Protein AF-A0A7J7U4J8-F1 (afdb_monomer_lite)

InterPro domains:
  IPR021718 Pre-mRNA 3'-end-processing endonuclease polyadenylation factor C-term [PF11718] (1-108)

Foldseek 3Di:
DDDPDDDDDDDDDDDDPDDDPPPVVVVVVVVLLVVLLVVLLVVLCVVQNNVQWDQDPVQWIWGADPNWIWIAGSPVLAIDTDPVNVVPVVVRVVSSVSSVVSSVVSDDDD

Sequence (110 aa):
MYADTVTTVVLEVQSNPKIRKGAVQKASQKLEMHVYSKRLEVMLQDIFGEDCVSVKDGSALSVTVDGKTANVNLETRTVECEEGSEDDESLREMVELAAQRLYEALTPVH

Organism: Myotis myotis (NCBI:txid51298)

Secondary structure (DSSP, 8-state):
----------------S-S-TTTHHHHHHHHHHHHHHHHHHHHHHHHH-GGGEEEETTTEEEEEETTEEEEEETTT--EEEPTT-TT-HHHHHHHHHHHHHHHHHHS---

pLDDT: mean 76.76, std 18.85, range [39.41, 95.38]

Structure (mmCIF, N/CA/C/O backbone):
data_AF-A0A7J7U4J8-F1
#
_entry.id   AF-A0A7J7U4J8-F1
#
loop_
_atom_site.group_PDB
_atom_site.id
_atom_site.type_symbol
_atom_site.label_atom_id
_atom_site.label_alt_id
_atom_site.label_comp_id
_atom_site.label_asym_id
_atom_site.label_entity_id
_atom_site.label_seq_id
_atom_site.pdbx_PDB_ins_code
_atom_site.Cartn_x
_atom_site.Cartn_y
_atom_site.Cartn_z
_atom_site.occupancy
_atom_site.B_iso_or_equiv
_atom_site.auth_seq_id
_atom_site.auth_comp_id
_atom_site.auth_asym_id
_atom_site.auth_atom_id
_atom_site.pdbx_PDB_model_num
ATOM 1 N N . MET A 1 1 ? 47.656 -16.913 -15.092 1.00 49.12 1 MET A N 1
ATOM 2 C CA . MET A 1 1 ? 46.675 -18.014 -15.057 1.00 49.12 1 MET A CA 1
ATOM 3 C C . MET A 1 1 ? 45.302 -17.357 -15.113 1.00 49.12 1 MET A C 1
ATOM 5 O O . MET A 1 1 ? 44.834 -16.892 -14.091 1.00 49.12 1 MET A O 1
ATOM 9 N N . TYR A 1 2 ? 44.747 -17.166 -16.313 1.00 47.03 2 TYR A N 1
ATOM 10 C CA . TYR A 1 2 ? 43.427 -16.553 -16.514 1.00 47.03 2 TYR A CA 1
ATOM 11 C C . TYR A 1 2 ? 42.567 -17.583 -17.228 1.00 47.03 2 TYR A C 1
ATOM 13 O O . TYR A 1 2 ? 42.609 -17.706 -18.448 1.00 47.03 2 TYR A O 1
ATOM 21 N N . ALA A 1 3 ? 41.891 -18.397 -16.436 1.00 54.88 3 ALA A N 1
ATOM 22 C CA . ALA A 1 3 ? 40.926 -19.368 -16.909 1.00 54.88 3 ALA A CA 1
ATOM 23 C C . ALA A 1 3 ? 39.888 -19.512 -15.803 1.00 54.88 3 ALA A C 1
ATOM 25 O O . ALA A 1 3 ? 39.902 -20.486 -15.062 1.00 54.88 3 ALA A O 1
ATOM 26 N N . ASP A 1 4 ? 39.046 -18.493 -15.659 1.00 52.97 4 ASP A N 1
ATOM 27 C CA . ASP A 1 4 ? 37.757 -18.697 -15.018 1.00 52.97 4 ASP A CA 1
ATOM 28 C C . ASP A 1 4 ? 36.708 -18.585 -16.123 1.00 52.97 4 ASP A C 1
ATOM 30 O O . ASP A 1 4 ? 36.479 -17.530 -16.721 1.00 52.97 4 ASP A O 1
ATOM 34 N N . THR A 1 5 ? 36.257 -19.761 -16.543 1.00 61.03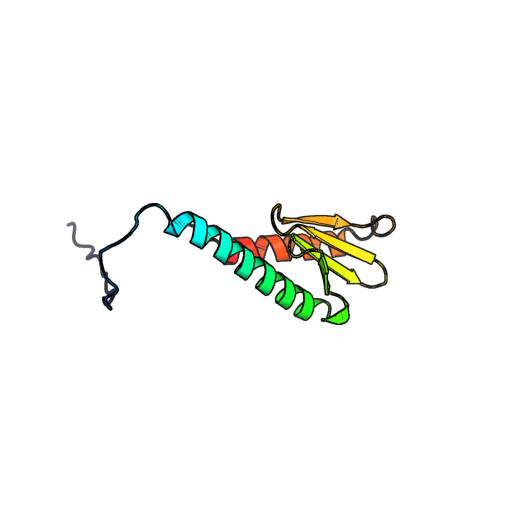 5 THR A N 1
ATOM 35 C CA . THR A 1 5 ? 35.488 -19.998 -17.756 1.00 61.03 5 THR A CA 1
ATOM 36 C C . THR A 1 5 ? 34.046 -19.576 -17.527 1.00 61.03 5 THR A C 1
ATOM 38 O O . THR A 1 5 ? 33.291 -20.208 -16.791 1.00 61.03 5 THR A O 1
ATOM 41 N N . VAL A 1 6 ? 33.669 -18.504 -18.215 1.00 53.25 6 VAL A N 1
ATOM 42 C CA . VAL A 1 6 ? 32.320 -17.948 -18.297 1.00 53.25 6 VAL A CA 1
ATOM 43 C C . VAL A 1 6 ? 31.339 -19.043 -18.735 1.00 53.25 6 VAL A C 1
ATOM 45 O O . VAL A 1 6 ? 31.331 -19.458 -19.893 1.00 53.25 6 VAL A O 1
ATOM 48 N N . THR A 1 7 ? 30.511 -19.536 -17.815 1.00 50.66 7 THR A N 1
ATOM 49 C CA . THR A 1 7 ? 29.452 -20.501 -18.141 1.00 50.66 7 THR A CA 1
ATOM 50 C C . THR A 1 7 ? 28.176 -19.727 -18.445 1.00 50.66 7 THR A C 1
ATOM 52 O O . THR A 1 7 ? 27.433 -19.357 -17.544 1.00 50.66 7 THR A O 1
ATOM 55 N N . THR A 1 8 ? 27.935 -19.444 -19.727 1.00 55.19 8 THR A N 1
ATOM 56 C CA . THR A 1 8 ? 26.650 -18.919 -20.210 1.00 55.19 8 THR A CA 1
ATOM 57 C C . THR A 1 8 ? 25.949 -20.017 -20.994 1.00 55.19 8 THR A C 1
ATOM 59 O O . THR A 1 8 ? 26.405 -20.398 -22.068 1.00 55.19 8 THR A O 1
ATOM 62 N N . VAL A 1 9 ? 24.834 -20.520 -20.466 1.00 54.53 9 VAL A N 1
ATOM 63 C CA . VAL A 1 9 ? 23.900 -21.360 -21.220 1.00 54.53 9 VAL A CA 1
ATOM 64 C C . VAL A 1 9 ? 22.548 -20.663 -21.175 1.00 54.53 9 VAL A C 1
ATOM 66 O O . VAL A 1 9 ? 21.793 -20.813 -20.222 1.00 54.53 9 VAL A O 1
ATOM 69 N N . VAL A 1 10 ? 22.258 -19.859 -22.195 1.00 60.09 10 VAL A N 1
ATOM 70 C CA . VAL A 1 10 ? 20.901 -19.371 -22.454 1.00 60.09 10 VAL A CA 1
ATOM 71 C C . VAL A 1 10 ? 20.512 -19.896 -23.824 1.00 60.09 10 VAL A C 1
ATOM 73 O O . VAL A 1 10 ? 21.065 -19.494 -24.843 1.00 60.09 10 VAL A O 1
ATOM 76 N N . LEU A 1 11 ? 19.602 -20.866 -23.811 1.00 47.59 11 LEU A N 1
ATOM 77 C CA . LEU A 1 11 ? 18.987 -21.443 -24.996 1.00 47.59 11 LEU A CA 1
ATOM 78 C C . LEU A 1 11 ? 18.179 -20.365 -25.725 1.00 47.59 11 LEU A C 1
ATOM 80 O O . LEU A 1 11 ? 17.249 -19.783 -25.167 1.00 47.59 11 LEU A O 1
ATOM 84 N N . GLU A 1 12 ? 18.533 -20.127 -26.985 1.00 54.88 12 GLU A N 1
ATOM 85 C CA . GLU A 1 12 ? 17.740 -19.346 -27.925 1.00 54.88 12 GLU A CA 1
ATOM 86 C C . GLU A 1 12 ? 16.443 -20.089 -28.270 1.00 54.88 12 GLU A C 1
ATOM 88 O O . GLU A 1 12 ? 16.475 -21.203 -28.792 1.00 54.88 12 GLU A O 1
ATOM 93 N N . VAL A 1 13 ? 15.295 -19.435 -28.093 1.00 48.34 13 VAL A N 1
ATOM 94 C CA . VAL A 1 13 ? 14.138 -19.681 -28.959 1.00 48.34 13 VAL A CA 1
ATOM 95 C C . VAL A 1 13 ? 13.726 -18.358 -29.588 1.00 48.34 13 VAL A C 1
ATOM 97 O O . VAL A 1 13 ? 13.263 -17.427 -28.936 1.00 48.34 13 VAL A O 1
A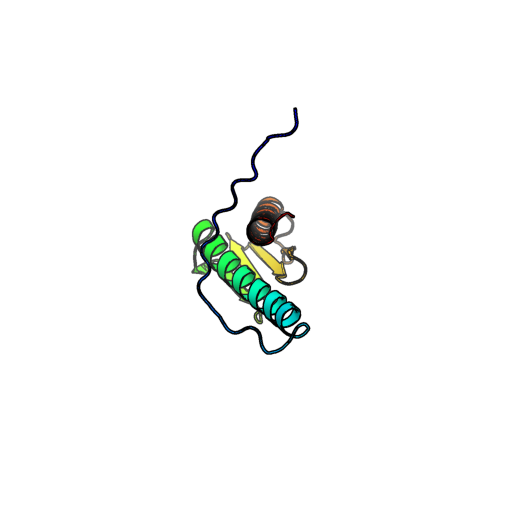TOM 100 N N . GLN A 1 14 ? 13.983 -18.322 -30.893 1.00 50.94 14 GLN A N 1
ATOM 101 C CA . GLN A 1 14 ? 13.604 -17.347 -31.904 1.00 50.94 14 GLN A CA 1
ATOM 102 C C . GLN A 1 14 ? 12.371 -16.499 -31.563 1.00 50.94 14 GLN A C 1
ATOM 104 O O . GLN A 1 14 ? 11.249 -16.998 -31.511 1.00 50.94 14 GLN A O 1
ATOM 109 N N . SER A 1 15 ? 12.557 -15.179 -31.541 1.00 39.41 15 SER A N 1
ATOM 110 C CA . SER A 1 15 ? 11.527 -14.278 -32.052 1.00 39.41 15 SER A CA 1
ATOM 111 C C . SER A 1 15 ? 12.170 -13.113 -32.805 1.00 39.41 15 SER A C 1
ATOM 113 O O . SER A 1 15 ? 12.685 -12.167 -32.224 1.00 39.41 15 SER A O 1
ATOM 115 N N . ASN A 1 16 ? 12.191 -13.265 -34.131 1.00 46.75 16 ASN A N 1
ATOM 116 C CA . ASN A 1 16 ? 12.213 -12.235 -35.177 1.00 46.75 16 ASN A CA 1
ATOM 117 C C . ASN A 1 16 ? 13.039 -10.937 -34.940 1.00 46.75 16 ASN A C 1
ATOM 119 O O . ASN A 1 16 ? 12.587 -10.021 -34.257 1.00 46.75 16 ASN A O 1
ATOM 123 N N . PRO A 1 17 ? 14.177 -10.747 -35.644 1.00 48.16 17 PRO A N 1
ATOM 124 C CA . PRO A 1 17 ? 15.080 -9.601 -35.475 1.00 48.16 17 PRO A CA 1
ATOM 125 C C . PRO A 1 17 ? 14.721 -8.383 -36.349 1.00 48.16 17 PRO A C 1
ATOM 127 O O . PRO A 1 17 ? 15.602 -7.720 -36.901 1.00 48.16 17 PRO A O 1
ATOM 130 N N . LYS A 1 18 ? 13.436 -8.069 -36.535 1.00 52.38 18 LYS A N 1
ATOM 131 C CA . LYS A 1 18 ? 13.026 -6.903 -37.333 1.00 52.38 18 LYS A CA 1
ATOM 132 C C . LYS A 1 18 ? 11.862 -6.201 -36.653 1.00 52.38 18 LYS A C 1
ATOM 134 O O . LYS A 1 18 ? 10.806 -6.794 -36.507 1.00 52.38 18 LYS A O 1
ATOM 139 N N . ILE A 1 19 ? 12.069 -4.913 -36.361 1.00 46.34 19 ILE A N 1
ATOM 140 C CA . ILE A 1 19 ? 11.102 -3.886 -35.929 1.00 46.34 19 ILE A CA 1
ATOM 141 C C . ILE A 1 19 ? 11.292 -3.417 -34.467 1.00 46.34 19 ILE A C 1
ATOM 143 O O . ILE A 1 19 ? 10.759 -3.962 -33.510 1.00 46.34 19 ILE A O 1
ATOM 147 N N . ARG A 1 20 ? 11.967 -2.255 -34.377 1.00 43.03 20 ARG A N 1
ATOM 148 C CA . ARG A 1 20 ? 11.681 -1.133 -33.455 1.00 43.03 20 ARG A CA 1
ATOM 149 C C . ARG A 1 20 ? 12.386 -1.096 -32.095 1.00 43.03 20 ARG A C 1
ATOM 151 O O . ARG A 1 20 ? 11.764 -1.016 -31.037 1.00 43.03 20 ARG A O 1
ATOM 158 N N . LYS A 1 21 ? 13.708 -0.916 -32.159 1.00 47.28 21 LYS A N 1
ATO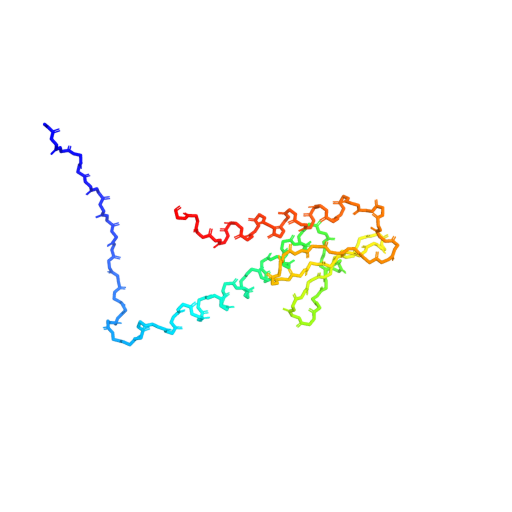M 159 C CA . LYS A 1 21 ? 14.459 -0.131 -31.163 1.00 47.28 21 LYS A CA 1
ATOM 160 C C . LYS A 1 21 ? 13.812 1.261 -31.043 1.00 47.28 21 LYS A C 1
ATOM 162 O O . LYS A 1 21 ? 13.936 2.067 -31.958 1.00 47.28 21 LYS A O 1
ATOM 167 N N . GLY A 1 22 ? 13.051 1.503 -29.975 1.00 43.72 22 GLY A N 1
ATOM 168 C CA . GLY A 1 22 ? 12.499 2.827 -29.642 1.00 43.72 22 GLY A CA 1
ATOM 169 C C . GLY A 1 22 ? 11.044 2.859 -29.156 1.00 43.72 22 GLY A C 1
ATOM 170 O O . GLY A 1 22 ? 10.662 3.823 -28.506 1.00 43.72 22 GLY A O 1
ATOM 171 N N . ALA A 1 23 ? 10.232 1.825 -29.414 1.00 40.97 23 ALA A N 1
ATOM 172 C CA . ALA A 1 23 ? 8.832 1.782 -28.947 1.00 40.97 23 ALA A CA 1
ATOM 173 C C . ALA A 1 23 ? 8.587 0.785 -27.803 1.00 40.97 23 ALA A C 1
ATOM 175 O O . ALA A 1 23 ? 7.609 0.926 -27.073 1.00 40.97 23 ALA A O 1
ATOM 176 N N . VAL A 1 24 ? 9.479 -0.195 -27.629 1.00 44.16 24 VAL A N 1
ATOM 177 C CA . VAL A 1 24 ? 9.330 -1.238 -26.605 1.00 44.16 24 VAL A CA 1
ATOM 178 C C . VAL A 1 24 ? 9.467 -0.651 -25.201 1.00 44.16 24 VAL A C 1
ATOM 180 O O . VAL A 1 24 ? 8.639 -0.956 -24.363 1.00 44.16 24 VAL A O 1
ATOM 183 N N . GLN A 1 25 ? 10.386 0.289 -24.957 1.00 42.91 25 GLN A N 1
ATOM 184 C CA . GLN A 1 25 ? 10.610 0.808 -23.597 1.00 42.91 25 GLN A CA 1
ATOM 185 C C . GLN A 1 25 ? 9.414 1.583 -23.012 1.00 42.91 25 GLN A C 1
ATOM 187 O O . GLN A 1 25 ? 9.132 1.458 -21.825 1.00 42.91 25 GLN A O 1
ATOM 192 N N . LYS A 1 26 ? 8.653 2.323 -23.834 1.00 40.62 26 LYS A N 1
ATOM 193 C CA . LYS A 1 26 ? 7.439 3.027 -23.369 1.00 40.62 26 LYS A CA 1
ATOM 194 C C . LYS A 1 26 ? 6.247 2.091 -23.151 1.00 40.62 26 LYS A C 1
ATOM 196 O O . LYS A 1 26 ? 5.424 2.350 -22.279 1.00 40.62 26 LYS A O 1
ATOM 201 N N . ALA A 1 27 ? 6.148 1.012 -23.930 1.00 42.06 27 ALA A N 1
ATOM 202 C CA . ALA A 1 27 ? 5.140 -0.024 -23.710 1.00 42.06 27 ALA A CA 1
ATOM 203 C C . ALA A 1 27 ? 5.481 -0.880 -22.480 1.00 42.06 27 ALA A C 1
ATOM 205 O O . ALA A 1 27 ? 4.580 -1.211 -21.716 1.00 42.06 27 ALA A O 1
ATOM 206 N N . SER A 1 28 ? 6.770 -1.161 -22.256 1.00 51.97 28 SER A N 1
ATOM 207 C CA . SER A 1 28 ? 7.278 -1.834 -21.061 1.00 51.97 28 SER A CA 1
ATOM 208 C C . SER A 1 28 ? 6.908 -1.054 -19.806 1.00 51.97 28 SER A C 1
ATOM 210 O O . SER A 1 28 ? 6.216 -1.604 -18.967 1.00 51.97 28 SER A O 1
ATOM 212 N N . GLN A 1 29 ? 7.225 0.244 -19.721 1.00 54.56 29 GLN A N 1
ATOM 213 C CA . GLN A 1 29 ? 6.928 1.048 -18.526 1.00 54.56 29 GLN A CA 1
ATOM 214 C C . GLN A 1 29 ? 5.423 1.121 -18.199 1.00 54.56 29 GLN A C 1
ATOM 216 O O . GLN A 1 29 ? 5.032 1.058 -17.036 1.00 54.56 29 GLN A O 1
ATOM 221 N N . LYS A 1 30 ? 4.555 1.210 -19.219 1.00 56.47 30 LYS A N 1
ATOM 222 C CA . LYS A 1 30 ? 3.097 1.228 -19.015 1.00 56.47 30 LYS A CA 1
ATOM 223 C C . LYS A 1 30 ? 2.547 -0.144 -18.597 1.00 56.47 30 LYS A C 1
ATOM 225 O O . LYS A 1 30 ? 1.608 -0.211 -17.809 1.00 56.47 30 LYS A O 1
ATOM 230 N N . LEU A 1 31 ? 3.124 -1.229 -19.120 1.00 58.31 31 LEU A N 1
ATOM 231 C CA . LEU A 1 31 ? 2.789 -2.595 -18.713 1.00 58.31 31 LEU A CA 1
ATOM 232 C C . LEU A 1 31 ? 3.232 -2.859 -17.265 1.00 58.31 31 LEU A C 1
ATOM 234 O O . LEU A 1 31 ? 2.465 -3.433 -16.498 1.00 58.31 31 LEU A O 1
ATOM 238 N N . GLU A 1 32 ? 4.415 -2.377 -16.881 1.00 71.81 32 GLU A N 1
ATOM 239 C CA . GLU A 1 32 ? 4.977 -2.514 -15.529 1.00 71.81 32 GLU A CA 1
ATOM 240 C C . GLU A 1 32 ? 4.063 -1.878 -14.477 1.00 71.81 32 GLU A C 1
ATOM 242 O O . GLU A 1 32 ? 3.777 -2.489 -13.451 1.00 71.81 32 GLU A O 1
ATOM 247 N N . MET A 1 33 ? 3.515 -0.695 -14.764 1.00 78.88 33 MET A N 1
ATOM 248 C CA . MET A 1 33 ? 2.611 -0.002 -13.844 1.00 78.88 33 MET A CA 1
ATOM 249 C C . MET A 1 33 ? 1.263 -0.721 -13.680 1.00 78.88 33 MET A C 1
ATOM 251 O O . MET A 1 33 ? 0.715 -0.772 -12.581 1.00 78.88 33 MET A O 1
ATOM 255 N N . HIS A 1 34 ? 0.747 -1.340 -14.746 1.00 84.44 34 HIS A N 1
ATOM 256 C CA . HIS A 1 34 ? -0.480 -2.139 -14.679 1.00 84.44 34 HIS A CA 1
ATOM 257 C C . HIS A 1 34 ? -0.271 -3.436 -13.875 1.00 84.44 34 HIS A C 1
ATOM 259 O O . HIS A 1 34 ? -1.150 -3.853 -13.121 1.00 84.44 34 HIS A O 1
ATOM 265 N N . VAL A 1 35 ? 0.909 -4.059 -14.004 1.00 87.75 35 VAL A N 1
ATOM 266 C CA . VAL A 1 35 ? 1.308 -5.224 -13.196 1.00 87.75 35 VAL A CA 1
ATOM 267 C C . VAL A 1 35 ? 1.485 -4.832 -11.732 1.00 87.75 35 VAL A C 1
ATOM 269 O O . VAL A 1 35 ? 0.978 -5.535 -10.860 1.00 87.75 35 VAL A O 1
ATOM 272 N N . TYR A 1 36 ? 2.157 -3.712 -11.461 1.00 89.12 36 TYR A N 1
ATOM 273 C CA . TYR A 1 36 ? 2.333 -3.175 -10.115 1.00 89.12 36 TYR A CA 1
ATOM 274 C C . TYR A 1 36 ? 0.990 -2.898 -9.443 1.00 89.12 36 TYR A C 1
ATOM 276 O O . TYR A 1 36 ? 0.730 -3.443 -8.376 1.00 89.12 36 TYR A O 1
ATOM 284 N N . SER A 1 37 ? 0.112 -2.140 -10.106 1.00 90.69 37 SER A N 1
ATOM 285 C CA . SER A 1 37 ? -1.229 -1.819 -9.611 1.00 90.69 37 SER A CA 1
ATOM 286 C C . SER A 1 37 ? -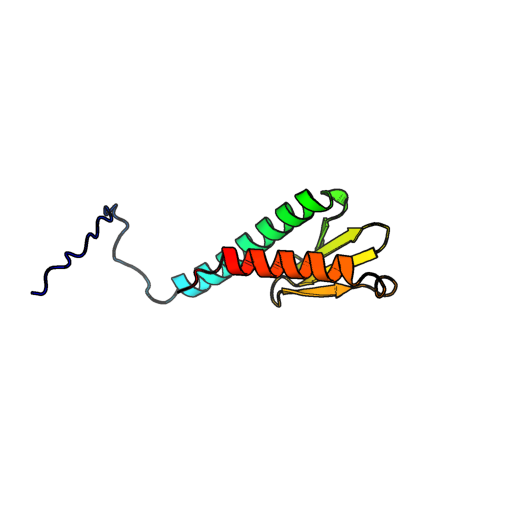2.014 -3.077 -9.250 1.00 90.69 37 SER A C 1
ATOM 288 O O . SER A 1 37 ? -2.475 -3.211 -8.117 1.00 90.69 37 SER A O 1
ATOM 290 N N . LYS A 1 38 ? -2.091 -4.048 -10.171 1.00 92.00 38 LYS A N 1
ATOM 291 C CA . LYS A 1 38 ? -2.863 -5.269 -9.932 1.00 92.00 38 LYS A CA 1
ATOM 292 C C . LYS A 1 38 ? -2.264 -6.139 -8.829 1.00 92.00 38 LYS A C 1
ATOM 294 O O . LYS A 1 38 ? -3.004 -6.752 -8.068 1.00 92.00 38 LYS A O 1
ATOM 299 N N . ARG A 1 39 ? -0.933 -6.212 -8.730 1.00 92.75 39 ARG A N 1
ATOM 300 C CA . ARG A 1 39 ? -0.273 -6.960 -7.651 1.00 92.75 39 ARG A CA 1
ATOM 301 C C . ARG A 1 39 ? -0.409 -6.271 -6.300 1.00 92.75 39 ARG A C 1
ATOM 303 O O . ARG A 1 39 ? -0.542 -6.975 -5.306 1.00 92.75 39 ARG A O 1
ATOM 310 N N . LEU A 1 40 ? -0.380 -4.939 -6.266 1.00 92.88 40 LEU A N 1
ATOM 311 C CA . LEU A 1 40 ? -0.555 -4.175 -5.036 1.00 92.88 40 LEU A CA 1
ATOM 312 C C . LEU A 1 40 ? -1.978 -4.333 -4.514 1.00 92.88 40 LEU A C 1
ATOM 314 O O . LEU A 1 40 ? -2.152 -4.611 -3.337 1.00 92.88 40 LEU A O 1
ATOM 318 N N . GLU A 1 41 ? -2.972 -4.243 -5.400 1.00 94.56 41 GLU A N 1
ATOM 319 C CA . GLU A 1 41 ? -4.376 -4.515 -5.080 1.00 94.56 41 GLU A CA 1
ATOM 320 C C . GLU A 1 41 ? -4.529 -5.896 -4.430 1.00 94.56 41 GLU A C 1
ATOM 322 O O . GLU A 1 41 ? -4.950 -5.975 -3.283 1.00 94.56 41 GLU A O 1
ATOM 327 N N . VAL A 1 42 ? -4.089 -6.966 -5.103 1.00 94.56 42 VAL A N 1
ATOM 328 C CA . VAL A 1 42 ? -4.208 -8.340 -4.580 1.00 94.56 42 VAL A CA 1
ATOM 329 C C . VAL A 1 42 ? -3.459 -8.518 -3.256 1.00 94.56 42 VAL A C 1
ATOM 331 O O . VAL A 1 42 ? -3.959 -9.178 -2.354 1.00 94.56 42 VAL A O 1
ATOM 334 N N . MET A 1 43 ? -2.270 -7.926 -3.117 1.00 93.94 43 MET A N 1
ATOM 335 C CA . MET A 1 43 ? -1.493 -8.002 -1.877 1.00 93.94 43 MET A CA 1
ATOM 336 C C . MET A 1 43 ? -2.216 -7.321 -0.712 1.00 93.94 43 MET A C 1
ATOM 338 O O . MET A 1 43 ? -2.288 -7.884 0.375 1.00 93.94 43 MET A O 1
ATOM 342 N N . LEU A 1 44 ? -2.755 -6.120 -0.926 1.00 94.31 44 LEU A N 1
ATOM 343 C CA . LEU A 1 44 ? -3.498 -5.400 0.105 1.00 94.31 44 LEU A CA 1
ATOM 344 C C . LEU A 1 44 ? -4.815 -6.117 0.434 1.00 94.31 44 LEU A C 1
ATOM 346 O O . LEU A 1 44 ? -5.191 -6.170 1.599 1.00 94.31 44 LEU A O 1
ATOM 350 N N . GLN A 1 45 ? -5.478 -6.720 -0.555 1.00 95.38 45 GLN A N 1
ATOM 351 C CA . GLN A 1 45 ? -6.679 -7.532 -0.341 1.00 95.38 45 GLN A CA 1
ATOM 352 C C . GLN A 1 45 ? -6.392 -8.799 0.476 1.00 95.38 45 GLN A C 1
ATOM 354 O O . GLN A 1 45 ? -7.215 -9.178 1.300 1.00 95.38 45 GLN A O 1
ATOM 359 N N . ASP A 1 46 ? -5.231 -9.433 0.300 1.00 94.31 46 ASP A N 1
ATOM 360 C CA . ASP A 1 46 ? -4.821 -10.598 1.101 1.00 94.31 46 ASP A CA 1
ATOM 361 C C . ASP A 1 46 ? -4.546 -10.220 2.570 1.00 94.31 46 ASP A C 1
ATOM 363 O O . ASP A 1 46 ? -4.887 -10.966 3.485 1.00 94.31 46 ASP A O 1
ATOM 367 N N . ILE A 1 47 ? -3.982 -9.028 2.803 1.00 91.81 47 ILE A N 1
ATOM 368 C CA . ILE A 1 47 ? -3.638 -8.533 4.147 1.00 91.81 47 ILE A CA 1
ATOM 369 C C . ILE A 1 47 ? -4.866 -7.990 4.890 1.00 91.81 47 ILE A C 1
ATOM 371 O O . ILE A 1 47 ? -5.044 -8.275 6.075 1.00 91.81 47 ILE A O 1
ATOM 375 N N . PHE A 1 48 ? -5.688 -7.179 4.218 1.00 93.25 48 PHE A N 1
ATOM 376 C CA . PHE A 1 48 ? -6.773 -6.409 4.839 1.00 93.25 48 PHE A CA 1
ATOM 377 C C . PHE A 1 48 ? -8.174 -6.943 4.518 1.00 93.25 48 PHE A C 1
ATOM 379 O O . PHE A 1 48 ? -9.115 -6.649 5.250 1.00 93.25 48 PHE A O 1
ATOM 386 N N . GLY A 1 49 ? -8.320 -7.736 3.458 1.00 94.69 49 GLY A N 1
ATOM 387 C CA . GLY A 1 49 ? -9.600 -8.205 2.930 1.00 94.69 49 GLY A CA 1
ATOM 388 C C . GLY A 1 49 ? -10.027 -7.464 1.660 1.00 94.69 49 GLY A C 1
ATOM 389 O O . GLY A 1 49 ? -9.715 -6.288 1.463 1.00 94.69 49 GLY A O 1
ATOM 390 N N . GLU A 1 50 ? -10.771 -8.154 0.791 1.00 93.94 50 GLU A N 1
ATOM 391 C CA . GLU A 1 50 ? -11.264 -7.597 -0.477 1.00 93.94 50 GLU A CA 1
ATOM 392 C C . GLU A 1 50 ? -12.181 -6.383 -0.274 1.00 93.94 50 GLU A C 1
ATOM 394 O O . GLU A 1 50 ? -12.041 -5.396 -0.992 1.00 93.94 50 GLU A O 1
ATOM 399 N N . ASP A 1 51 ? -13.053 -6.415 0.738 1.00 94.56 51 ASP A N 1
ATOM 400 C CA . ASP A 1 51 ? -13.973 -5.317 1.071 1.00 94.56 51 ASP A CA 1
ATOM 401 C C . ASP A 1 51 ? -13.266 -4.062 1.613 1.00 94.56 51 ASP A C 1
ATOM 403 O O . ASP A 1 51 ? -13.835 -2.969 1.599 1.00 94.56 51 ASP A O 1
ATOM 407 N N . CYS A 1 52 ? -12.025 -4.200 2.084 1.00 93.94 52 CYS A N 1
ATOM 408 C CA . CYS A 1 52 ? -11.239 -3.095 2.625 1.00 93.94 52 CYS A CA 1
ATOM 409 C C . CYS A 1 52 ? -10.468 -2.327 1.547 1.00 93.94 52 CYS A C 1
ATOM 411 O O . CYS A 1 52 ? -9.975 -1.242 1.839 1.00 93.94 52 CYS A O 1
ATOM 413 N N . VAL A 1 53 ? -10.342 -2.853 0.323 1.00 95.12 53 VAL A N 1
ATOM 414 C CA . VAL A 1 53 ? -9.520 -2.252 -0.738 1.00 95.12 53 VAL A CA 1
ATOM 415 C C . VAL A 1 53 ? -10.389 -1.810 -1.911 1.00 95.12 53 VAL A C 1
ATOM 417 O O . VAL A 1 53 ? -11.127 -2.600 -2.492 1.00 95.12 53 VAL A O 1
ATOM 420 N N . SER A 1 54 ? -10.258 -0.546 -2.310 1.00 93.06 54 SER A N 1
ATOM 421 C CA . SER A 1 54 ? -11.012 0.044 -3.417 1.00 93.06 54 SER A CA 1
ATOM 422 C C . SER A 1 54 ? -10.101 0.766 -4.404 1.00 93.06 54 SER A C 1
ATOM 424 O O . SER A 1 54 ? -9.215 1.525 -4.017 1.00 93.06 54 SER A O 1
ATOM 426 N N . VAL A 1 55 ? -10.320 0.555 -5.701 1.00 91.31 55 VAL A N 1
ATOM 427 C CA . VAL A 1 55 ? -9.566 1.225 -6.768 1.00 91.31 55 VAL A CA 1
ATOM 428 C C . VAL A 1 55 ? -10.187 2.590 -7.058 1.00 91.31 55 VAL A C 1
ATOM 430 O O . VAL A 1 55 ? -11.339 2.670 -7.486 1.00 91.31 55 VAL A O 1
ATOM 433 N N . LYS A 1 56 ? -9.412 3.667 -6.896 1.00 86.75 56 LYS A N 1
ATOM 434 C CA . LYS A 1 56 ? -9.801 5.036 -7.264 1.00 86.75 56 LYS A CA 1
ATOM 435 C C . LYS A 1 56 ? -9.237 5.400 -8.635 1.00 86.75 56 LYS A C 1
ATOM 437 O O . LYS A 1 56 ? -8.022 5.490 -8.820 1.00 86.75 56 LYS A O 1
ATOM 442 N N . ASP A 1 57 ? -10.133 5.569 -9.607 1.00 82.94 57 ASP A N 1
ATOM 443 C CA . ASP A 1 57 ? -9.855 6.085 -10.960 1.00 82.94 57 ASP A CA 1
ATOM 444 C C . ASP A 1 57 ? -8.749 5.339 -11.744 1.00 82.94 57 ASP A C 1
ATOM 446 O O . ASP A 1 57 ? -8.252 5.821 -12.760 1.00 82.94 57 ASP A O 1
ATOM 450 N N . GLY A 1 58 ? -8.334 4.156 -11.275 1.00 76.38 58 GLY A N 1
ATOM 451 C CA . GLY A 1 58 ? -7.191 3.401 -11.801 1.00 76.38 58 GLY A CA 1
ATOM 452 C C . GLY A 1 58 ? -5.818 4.028 -11.520 1.00 76.38 58 GLY A C 1
ATOM 453 O O . GLY A 1 58 ? -4.806 3.469 -11.938 1.00 76.38 58 GLY A O 1
ATOM 454 N N . SER A 1 59 ? -5.769 5.164 -10.818 1.00 85.88 59 SER A N 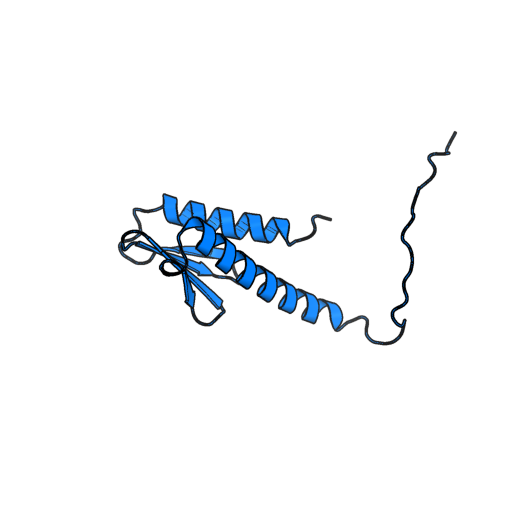1
ATOM 455 C CA . SER A 1 59 ? -4.536 5.895 -10.494 1.00 85.88 59 SER A CA 1
ATOM 456 C C . SER A 1 59 ? -4.144 5.775 -9.021 1.00 85.88 59 SER A C 1
ATOM 458 O O . SER A 1 59 ? -2.991 6.034 -8.671 1.00 85.88 59 SER A O 1
ATOM 460 N N . ALA A 1 60 ? -5.078 5.383 -8.157 1.00 90.88 60 ALA A N 1
ATOM 461 C CA . ALA A 1 60 ? -4.850 5.192 -6.735 1.00 90.88 60 ALA A CA 1
ATOM 462 C C . ALA A 1 60 ? -5.626 3.977 -6.208 1.00 90.88 60 ALA A C 1
ATOM 464 O O . ALA A 1 60 ? -6.613 3.545 -6.807 1.00 90.88 60 ALA A O 1
ATOM 465 N N . LEU A 1 61 ? -5.190 3.432 -5.076 1.00 93.62 61 LEU A N 1
ATOM 466 C CA . LEU A 1 61 ? -5.959 2.473 -4.282 1.00 93.62 61 LEU A CA 1
ATOM 467 C C . LEU A 1 61 ? -6.259 3.104 -2.923 1.00 93.62 61 LEU A C 1
ATOM 469 O O . LEU A 1 61 ? -5.440 3.844 -2.391 1.00 93.62 61 LEU A O 1
ATOM 473 N N . SER A 1 62 ? -7.414 2.799 -2.356 1.00 93.69 62 SER A N 1
ATOM 474 C CA . SER A 1 62 ? -7.801 3.177 -1.002 1.00 93.69 62 SER A CA 1
ATOM 475 C C . SER A 1 62 ? -7.954 1.926 -0.161 1.00 93.69 62 SER A C 1
ATOM 477 O O . SER A 1 62 ? -8.599 0.976 -0.596 1.00 93.69 62 SER A O 1
ATOM 479 N N . VAL A 1 63 ? -7.376 1.942 1.031 1.00 94.62 63 VAL A N 1
ATOM 480 C CA . VAL A 1 63 ? -7.501 0.887 2.031 1.00 94.62 63 VAL A CA 1
ATOM 481 C C . VAL A 1 63 ? -8.238 1.465 3.228 1.00 94.62 63 VAL A C 1
ATOM 483 O O . VAL A 1 63 ? -7.744 2.412 3.837 1.00 94.62 63 VAL A O 1
ATOM 486 N N . THR A 1 64 ? -9.402 0.912 3.559 1.00 93.31 64 THR A N 1
ATOM 487 C CA . THR A 1 64 ? -10.214 1.338 4.701 1.00 93.31 64 THR A CA 1
ATOM 488 C C . THR A 1 64 ? -10.275 0.236 5.754 1.00 93.31 64 THR A C 1
ATOM 490 O O . THR A 1 64 ? -10.806 -0.845 5.501 1.00 93.31 64 THR A O 1
ATOM 493 N N . VAL A 1 65 ? -9.765 0.517 6.953 1.00 91.44 65 VAL A N 1
ATOM 494 C CA . VAL A 1 65 ? -9.739 -0.408 8.097 1.00 91.44 65 VAL A CA 1
ATOM 495 C C . VAL A 1 65 ? -10.256 0.329 9.325 1.00 91.44 65 VAL A C 1
ATOM 497 O O . VAL A 1 65 ? -9.786 1.418 9.628 1.00 91.44 65 VAL A O 1
ATOM 500 N N . ASP A 1 66 ? -11.241 -0.238 10.023 1.00 88.25 66 ASP A N 1
ATOM 501 C CA . ASP A 1 66 ? -11.816 0.349 11.250 1.00 88.25 66 ASP A CA 1
ATOM 502 C C . ASP A 1 66 ? -12.319 1.804 11.078 1.00 88.25 66 ASP A C 1
ATOM 504 O O . ASP A 1 66 ? -12.241 2.636 11.976 1.00 88.25 66 ASP A O 1
ATOM 508 N N . GLY A 1 67 ? -12.812 2.140 9.879 1.00 86.75 67 GLY A N 1
ATOM 509 C CA . GLY A 1 67 ? -13.263 3.495 9.531 1.00 86.75 67 GLY A CA 1
ATOM 510 C C . GLY A 1 67 ? -12.146 4.469 9.142 1.00 86.75 67 GLY A C 1
ATOM 511 O O . GLY A 1 67 ? -12.438 5.620 8.827 1.00 86.75 67 GLY A O 1
ATOM 512 N N . LYS A 1 68 ? -10.890 4.016 9.113 1.00 90.00 68 LYS A N 1
ATOM 513 C CA . LYS A 1 68 ? -9.716 4.815 8.758 1.00 90.00 68 LYS A CA 1
ATOM 514 C C . LYS A 1 68 ? -9.271 4.490 7.350 1.00 90.00 68 LYS A C 1
ATOM 516 O O . LYS A 1 68 ? -9.173 3.315 7.006 1.00 90.00 68 LYS A O 1
ATOM 521 N N . THR A 1 69 ? -9.004 5.508 6.543 1.00 91.44 69 THR A N 1
ATOM 522 C CA . THR A 1 69 ? -8.750 5.331 5.109 1.00 91.44 69 THR A CA 1
ATOM 523 C C . THR A 1 69 ? -7.378 5.863 4.714 1.00 91.44 69 THR A C 1
ATOM 525 O O . THR A 1 69 ? -7.070 7.035 4.937 1.00 91.44 69 THR A O 1
ATOM 528 N N . ALA A 1 70 ? -6.579 5.000 4.086 1.00 92.75 70 ALA A N 1
ATOM 529 C CA . ALA A 1 70 ? -5.278 5.313 3.509 1.00 92.75 70 ALA A CA 1
ATOM 530 C C . ALA A 1 70 ? -5.331 5.182 1.982 1.00 92.75 70 ALA A C 1
ATOM 532 O O . ALA A 1 70 ? -5.697 4.136 1.447 1.00 92.75 70 ALA A O 1
ATOM 533 N N . ASN A 1 71 ? -4.941 6.232 1.268 1.00 92.69 71 ASN A N 1
ATOM 534 C CA . ASN A 1 71 ? -4.927 6.278 -0.188 1.00 92.69 71 ASN A CA 1
ATOM 535 C C . ASN A 1 71 ? -3.490 6.170 -0.692 1.00 92.69 71 ASN A C 1
ATOM 537 O O . ASN A 1 71 ? -2.676 7.046 -0.422 1.00 92.69 71 ASN A O 1
ATOM 541 N N . VAL A 1 72 ? -3.186 5.130 -1.463 1.00 92.69 72 VAL A N 1
ATOM 542 C CA . VAL A 1 72 ? -1.903 4.968 -2.149 1.00 92.69 72 VAL A CA 1
ATOM 543 C C . VAL A 1 72 ? -2.009 5.439 -3.593 1.00 92.69 72 VAL A C 1
ATOM 545 O O . VAL A 1 72 ? -2.845 4.966 -4.364 1.00 92.69 72 VAL A O 1
ATOM 548 N N . ASN A 1 73 ? -1.135 6.360 -3.982 1.00 92.12 73 ASN A N 1
ATOM 549 C CA . ASN A 1 73 ? -1.005 6.803 -5.362 1.00 92.12 73 ASN A CA 1
ATOM 550 C C . ASN A 1 73 ? -0.093 5.835 -6.131 1.00 92.12 73 ASN A C 1
ATOM 552 O O . ASN A 1 73 ? 1.049 5.607 -5.743 1.00 92.12 73 ASN A O 1
ATOM 556 N N . LEU A 1 74 ? -0.576 5.259 -7.231 1.00 88.31 74 LEU A N 1
ATOM 557 C CA . LEU A 1 74 ? 0.148 4.224 -7.977 1.00 88.31 74 LEU A CA 1
ATOM 558 C C . LEU A 1 74 ? 1.287 4.780 -8.848 1.00 88.31 74 LEU A C 1
ATOM 560 O O . LEU A 1 74 ? 2.175 4.020 -9.233 1.00 88.31 74 LEU A O 1
ATOM 564 N N . GLU A 1 75 ? 1.277 6.081 -9.159 1.00 85.50 75 GLU A N 1
ATOM 565 C CA . GLU A 1 75 ? 2.359 6.757 -9.891 1.00 85.50 75 GLU A CA 1
ATOM 566 C C . GLU A 1 75 ? 3.487 7.183 -8.953 1.00 85.50 75 GLU A C 1
ATOM 568 O O . GLU A 1 75 ? 4.658 6.875 -9.187 1.00 85.50 75 GLU A O 1
ATOM 573 N N . THR A 1 76 ? 3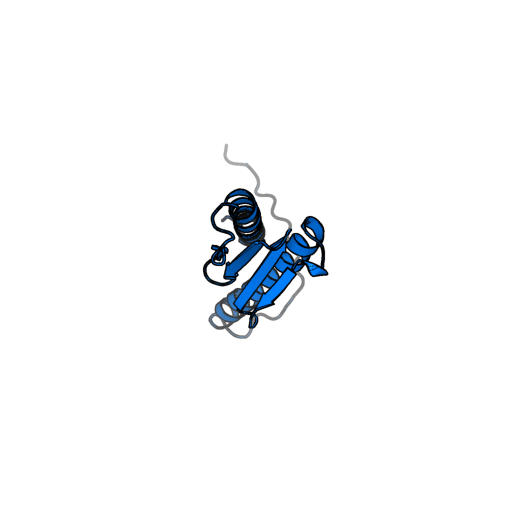.143 7.901 -7.884 1.00 87.75 76 THR A N 1
ATOM 574 C CA . THR A 1 76 ? 4.132 8.460 -6.951 1.00 87.75 76 THR A CA 1
ATOM 575 C C . THR A 1 76 ? 4.538 7.466 -5.870 1.00 87.75 76 THR A C 1
ATOM 577 O O . THR A 1 76 ? 5.635 7.595 -5.326 1.00 87.75 76 THR A O 1
ATOM 580 N N . ARG A 1 77 ? 3.705 6.448 -5.610 1.00 88.00 77 ARG A N 1
ATOM 581 C CA . ARG A 1 77 ? 3.835 5.454 -4.526 1.00 88.00 77 ARG A CA 1
ATOM 582 C C . ARG A 1 77 ? 3.734 6.066 -3.130 1.00 88.00 77 ARG A C 1
ATOM 584 O O . ARG A 1 77 ? 4.183 5.468 -2.161 1.00 88.00 77 ARG A O 1
ATOM 591 N N . THR A 1 78 ? 3.156 7.258 -3.033 1.00 89.62 78 THR A N 1
ATOM 592 C CA . THR A 1 78 ? 2.933 7.954 -1.763 1.00 89.62 78 THR A CA 1
ATOM 593 C C . THR A 1 78 ? 1.610 7.521 -1.153 1.00 89.62 78 THR A C 1
ATOM 595 O O . THR A 1 78 ? 0.644 7.296 -1.887 1.00 89.62 78 THR A O 1
ATOM 598 N N . VAL A 1 79 ? 1.566 7.428 0.177 1.00 92.56 79 VAL A N 1
ATOM 599 C CA . VAL A 1 79 ? 0.346 7.105 0.923 1.00 92.56 79 VAL A CA 1
ATOM 600 C C . VAL A 1 79 ? -0.122 8.319 1.714 1.00 92.56 79 VAL A C 1
ATOM 602 O O . VAL A 1 79 ? 0.639 8.896 2.491 1.00 92.56 79 VAL A O 1
ATOM 605 N N . GLU A 1 80 ? -1.386 8.681 1.523 1.00 90.50 80 GLU A N 1
ATOM 606 C CA . GLU A 1 80 ? -2.049 9.812 2.168 1.00 90.50 80 GLU A CA 1
ATOM 607 C C . GLU A 1 80 ? -3.254 9.315 2.970 1.00 90.50 80 GLU A C 1
ATOM 609 O O . GLU A 1 80 ? -4.095 8.584 2.447 1.00 90.50 80 GLU A O 1
ATOM 614 N N . CYS A 1 81 ? -3.346 9.705 4.239 1.00 88.62 81 CYS A N 1
ATOM 615 C CA . CYS A 1 81 ? -4.504 9.401 5.079 1.00 88.62 81 CYS A CA 1
ATOM 616 C C . CYS A 1 81 ? -5.586 10.469 4.910 1.00 88.62 81 CYS A C 1
ATOM 618 O O . CYS A 1 81 ? -5.276 11.649 4.752 1.00 88.62 81 CYS A O 1
ATOM 620 N N . GLU A 1 82 ? -6.854 10.063 4.962 1.00 85.25 82 GLU A N 1
ATOM 621 C CA . GLU A 1 82 ? -7.978 11.006 4.954 1.00 85.25 82 GLU A CA 1
ATOM 622 C C . GLU A 1 82 ? -8.108 11.744 6.305 1.00 85.25 82 GLU A C 1
ATOM 624 O O . GLU A 1 82 ? -7.626 11.259 7.335 1.00 85.25 82 GLU A O 1
ATOM 629 N N . GLU A 1 83 ? -8.763 12.913 6.314 1.00 76.69 83 GLU A N 1
ATOM 630 C CA . GLU A 1 83 ? -9.046 13.669 7.545 1.00 76.69 83 GLU A CA 1
ATOM 631 C C . GLU A 1 83 ? -9.759 12.773 8.575 1.00 76.69 83 GLU A C 1
ATOM 633 O O . GLU A 1 83 ? -10.768 12.135 8.276 1.00 76.69 83 GLU A O 1
ATOM 638 N N . GLY A 1 84 ? -9.213 12.697 9.794 1.00 72.12 84 GLY A N 1
ATOM 639 C CA . GLY A 1 84 ? -9.687 11.797 10.855 1.00 72.12 84 GLY A CA 1
ATOM 640 C C . GLY A 1 84 ? -9.000 10.424 10.911 1.00 72.12 84 GLY A C 1
ATOM 641 O O . GLY A 1 84 ? -9.271 9.651 11.827 1.00 72.12 84 GLY A O 1
ATOM 642 N N . SER A 1 85 ? -8.087 10.126 9.979 1.00 72.25 85 SER A N 1
ATOM 643 C CA . SER A 1 85 ? -7.215 8.934 9.997 1.00 72.25 85 SER A CA 1
ATOM 644 C C . SER A 1 85 ? -5.748 9.271 10.322 1.00 72.25 85 SER A C 1
ATOM 646 O O . SER A 1 85 ? -4.863 8.436 10.149 1.00 72.25 85 SER A O 1
ATOM 648 N N . GLU A 1 86 ? -5.486 10.503 10.769 1.00 67.19 86 GLU A N 1
ATOM 649 C CA . GLU A 1 86 ? -4.154 11.078 11.020 1.00 67.19 86 GLU A CA 1
ATOM 650 C C . GLU A 1 86 ? -3.392 10.336 12.127 1.00 67.19 86 GLU A C 1
ATOM 652 O O . GLU A 1 86 ? -2.184 10.143 12.028 1.00 67.19 86 GLU A O 1
ATOM 657 N N . ASP A 1 87 ? -4.115 9.861 13.145 1.00 70.88 87 ASP A N 1
ATOM 658 C CA . ASP A 1 87 ? -3.574 9.079 14.261 1.00 70.88 87 ASP A CA 1
ATOM 659 C C . ASP A 1 87 ? -3.170 7.645 13.872 1.00 70.88 87 ASP A C 1
ATOM 661 O O . ASP A 1 87 ? -2.642 6.903 14.700 1.00 70.88 87 ASP A O 1
ATOM 665 N N . ASP A 1 88 ? -3.423 7.221 12.629 1.00 77.50 88 ASP A N 1
ATOM 666 C CA . ASP A 1 88 ? -3.118 5.869 12.154 1.00 77.50 88 ASP A CA 1
ATOM 667 C C . ASP A 1 88 ? -1.901 5.833 11.234 1.00 77.50 88 ASP A C 1
ATOM 669 O O . ASP A 1 88 ? -1.915 5.330 10.106 1.00 77.50 88 ASP A O 1
ATOM 673 N N . GLU A 1 89 ? -0.794 6.357 11.763 1.00 81.94 89 GLU A N 1
ATOM 674 C CA . GLU A 1 89 ? 0.523 6.245 11.135 1.00 81.94 89 GLU A CA 1
ATOM 675 C C . GLU A 1 89 ? 0.900 4.779 10.868 1.00 81.94 89 GLU A C 1
ATOM 677 O O . GLU A 1 89 ? 1.597 4.494 9.899 1.00 81.94 89 GLU A O 1
ATOM 682 N N . SER A 1 90 ? 0.386 3.836 11.668 1.00 89.00 90 SER A N 1
ATOM 683 C CA . SER A 1 90 ? 0.633 2.399 11.498 1.00 89.00 90 SER A CA 1
ATOM 684 C C . SER A 1 90 ? 0.020 1.840 10.211 1.00 89.00 90 SER A C 1
ATOM 686 O O . SER A 1 90 ? 0.718 1.157 9.458 1.00 89.00 90 SER A O 1
ATOM 688 N N . LEU A 1 91 ? -1.258 2.129 9.924 1.00 90.38 91 LEU A N 1
ATOM 689 C CA . LEU A 1 91 ? -1.890 1.731 8.662 1.00 90.38 91 LEU A CA 1
ATOM 690 C C . LEU A 1 91 ? -1.162 2.359 7.470 1.00 90.38 91 LEU A C 1
ATOM 692 O O . LEU A 1 91 ? -0.844 1.663 6.503 1.00 90.38 91 LEU A O 1
ATOM 696 N N . ARG A 1 92 ? -0.852 3.658 7.561 1.00 91.25 92 ARG A N 1
ATOM 697 C CA . ARG A 1 92 ? -0.116 4.381 6.518 1.00 91.25 92 ARG A CA 1
ATOM 698 C C . ARG A 1 92 ? 1.235 3.738 6.226 1.00 91.25 92 ARG A C 1
ATOM 700 O O . ARG A 1 92 ? 1.522 3.444 5.069 1.00 91.25 92 ARG A O 1
ATOM 707 N N . GLU A 1 93 ? 2.043 3.509 7.260 1.00 91.81 93 GLU A N 1
ATOM 708 C CA . GLU A 1 93 ? 3.383 2.932 7.134 1.00 91.81 93 GLU A CA 1
ATOM 709 C C . GLU A 1 93 ? 3.321 1.518 6.547 1.00 91.81 93 GLU A C 1
ATOM 711 O O . GLU A 1 93 ? 4.093 1.186 5.649 1.00 91.81 93 GLU A O 1
ATOM 716 N N . MET A 1 94 ? 2.358 0.695 6.978 1.00 92.25 94 MET A N 1
ATOM 717 C CA . MET A 1 94 ? 2.172 -0.648 6.422 1.00 92.25 94 MET A CA 1
ATOM 718 C C . MET A 1 94 ? 1.837 -0.620 4.928 1.00 92.25 94 MET A C 1
ATOM 720 O O . MET A 1 94 ? 2.448 -1.359 4.149 1.00 92.25 94 MET A O 1
ATOM 724 N N . VAL A 1 95 ? 0.895 0.233 4.515 1.00 93.44 95 VAL A N 1
ATOM 725 C CA . VAL A 1 95 ? 0.509 0.364 3.101 1.00 93.44 95 VAL A CA 1
ATOM 726 C C . VAL A 1 95 ? 1.671 0.926 2.274 1.00 93.44 95 VAL A C 1
ATOM 728 O O . VAL A 1 95 ? 1.936 0.431 1.177 1.00 93.44 95 VAL A O 1
ATOM 731 N N . GLU A 1 96 ? 2.410 1.900 2.808 1.00 93.12 96 GLU A N 1
ATOM 732 C CA . GLU A 1 96 ? 3.563 2.518 2.143 1.00 93.12 96 GLU A CA 1
ATOM 733 C C . GLU A 1 96 ? 4.702 1.509 1.946 1.00 93.12 96 GLU A C 1
ATOM 735 O O . GLU A 1 96 ? 5.218 1.352 0.836 1.00 93.12 96 GLU A O 1
ATOM 740 N N . LEU A 1 97 ? 5.034 0.736 2.983 1.00 92.88 97 LEU A N 1
ATOM 741 C CA . LEU A 1 97 ? 6.048 -0.314 2.907 1.00 92.88 97 LEU A CA 1
ATOM 742 C C . LEU A 1 97 ? 5.661 -1.422 1.925 1.00 92.88 97 LEU A C 1
ATOM 744 O O . LEU A 1 97 ? 6.521 -1.897 1.179 1.00 92.88 97 LEU A O 1
ATOM 748 N N . ALA A 1 98 ? 4.393 -1.840 1.895 1.00 92.88 98 ALA A N 1
ATOM 749 C CA . ALA A 1 98 ? 3.913 -2.833 0.934 1.00 92.88 98 ALA A CA 1
ATOM 750 C C . ALA A 1 98 ? 4.050 -2.317 -0.508 1.00 92.88 98 ALA A C 1
ATOM 752 O O . ALA A 1 98 ? 4.601 -3.005 -1.375 1.00 92.88 98 ALA A O 1
ATOM 753 N N . ALA A 1 99 ? 3.624 -1.072 -0.741 1.00 92.19 99 ALA A N 1
ATOM 754 C CA . ALA A 1 99 ? 3.738 -0.392 -2.023 1.00 92.19 99 ALA A CA 1
ATOM 755 C C . ALA A 1 99 ? 5.199 -0.277 -2.483 1.00 92.19 99 ALA A C 1
ATOM 757 O O . ALA A 1 99 ? 5.502 -0.575 -3.644 1.00 92.19 99 ALA A O 1
ATOM 758 N N . GLN A 1 100 ? 6.111 0.102 -1.587 1.00 90.69 100 GLN A N 1
ATOM 759 C CA . GLN A 1 100 ? 7.530 0.247 -1.896 1.00 90.69 100 GLN A CA 1
ATOM 760 C C . GLN A 1 100 ? 8.199 -1.105 -2.164 1.00 90.69 100 GLN A C 1
ATOM 762 O O . GLN A 1 100 ? 8.815 -1.283 -3.217 1.00 90.69 100 GLN A O 1
ATOM 767 N N . ARG A 1 101 ? 8.010 -2.091 -1.279 1.00 90.50 101 ARG A N 1
ATOM 768 C CA . ARG A 1 101 ? 8.622 -3.422 -1.422 1.00 90.50 101 ARG A CA 1
ATOM 769 C C . ARG A 1 101 ? 8.169 -4.139 -2.679 1.00 90.50 101 ARG A C 1
ATOM 771 O O . ARG A 1 101 ? 8.978 -4.786 -3.341 1.00 90.50 101 ARG A O 1
ATOM 778 N N . LEU A 1 102 ? 6.887 -4.032 -3.024 1.00 90.25 102 LEU A N 1
ATOM 779 C CA . LEU A 1 102 ? 6.385 -4.612 -4.262 1.00 90.25 102 LEU A CA 1
ATOM 780 C C . LEU A 1 102 ? 7.020 -3.937 -5.481 1.00 90.25 102 LEU A C 1
ATOM 782 O O . LEU A 1 102 ? 7.381 -4.621 -6.436 1.00 90.25 102 LEU A O 1
ATOM 786 N N . TYR A 1 103 ? 7.177 -2.614 -5.451 1.00 87.62 103 TYR A N 1
ATOM 787 C CA . TYR A 1 103 ? 7.816 -1.891 -6.545 1.00 87.62 103 TYR A CA 1
ATOM 788 C C . TYR A 1 103 ? 9.280 -2.315 -6.721 1.00 87.62 103 TYR A C 1
ATOM 790 O O . TYR A 1 103 ? 9.717 -2.569 -7.843 1.00 87.62 103 TYR A O 1
ATOM 798 N N . GLU A 1 104 ? 10.029 -2.435 -5.624 1.00 87.06 104 GLU A N 1
ATOM 799 C CA . GLU A 1 104 ? 11.414 -2.919 -5.635 1.00 87.06 104 GLU A CA 1
ATOM 800 C C . GLU A 1 104 ? 11.512 -4.366 -6.129 1.00 87.06 104 GLU A C 1
ATOM 802 O O . GLU A 1 104 ? 12.393 -4.685 -6.918 1.00 87.06 104 GLU A O 1
ATOM 807 N N . ALA A 1 105 ? 10.579 -5.236 -5.734 1.00 86.81 105 ALA A N 1
ATOM 808 C CA . ALA A 1 105 ? 10.544 -6.624 -6.192 1.00 86.81 105 ALA A CA 1
ATOM 809 C C . ALA A 1 105 ? 10.233 -6.760 -7.694 1.00 86.81 105 ALA A C 1
ATOM 811 O O . ALA A 1 105 ? 10.630 -7.744 -8.319 1.00 86.81 105 ALA A O 1
ATOM 812 N N . LEU A 1 106 ? 9.500 -5.802 -8.269 1.00 83.06 106 LEU A N 1
ATOM 813 C CA . LEU A 1 106 ? 9.177 -5.773 -9.697 1.00 83.06 106 LEU A CA 1
ATOM 814 C C . LEU A 1 106 ? 10.233 -5.048 -10.533 1.00 83.06 106 LEU A C 1
ATOM 816 O O . LEU A 1 106 ? 10.369 -5.348 -11.715 1.00 83.06 106 LEU A O 1
ATOM 820 N N . THR A 1 107 ? 10.990 -4.127 -9.936 1.00 77.25 107 THR A N 1
ATOM 821 C CA . THR A 1 107 ? 12.028 -3.373 -10.639 1.00 77.25 107 THR A CA 1
ATOM 822 C C . THR A 1 107 ? 13.346 -4.147 -10.577 1.00 77.25 107 THR A C 1
ATOM 824 O O . THR A 1 107 ? 13.923 -4.269 -9.498 1.00 77.25 107 THR A O 1
ATOM 827 N N . PRO A 1 108 ? 13.875 -4.663 -11.700 1.00 67.62 108 PRO A N 1
ATOM 828 C CA . PRO A 1 108 ? 15.127 -5.407 -11.686 1.00 67.62 108 PRO A CA 1
ATOM 829 C C . PRO A 1 108 ? 16.279 -4.508 -11.221 1.00 67.62 108 PRO A C 1
ATOM 831 O O . PRO A 1 108 ? 16.661 -3.555 -11.910 1.00 67.62 108 PRO A O 1
ATOM 834 N N . VAL A 1 109 ? 16.832 -4.836 -10.051 1.00 58.97 109 VAL A N 1
ATOM 835 C CA . VAL A 1 109 ? 18.058 -4.234 -9.520 1.00 58.97 109 VAL A CA 1
ATOM 836 C C . VAL A 1 109 ? 19.189 -4.630 -10.470 1.00 58.97 109 VAL A C 1
ATOM 838 O O . VAL A 1 109 ? 19.525 -5.809 -10.571 1.00 58.97 109 VAL A O 1
ATOM 841 N N . HIS A 1 110 ? 19.677 -3.666 -11.251 1.00 45.06 110 HIS A N 1
ATOM 842 C CA . HIS A 1 110 ? 20.852 -3.849 -12.104 1.00 45.06 110 HIS A CA 1
ATOM 843 C C . HIS A 1 110 ? 22.123 -3.940 -11.262 1.00 45.06 110 HIS A C 1
ATOM 845 O O . HIS A 1 110 ? 22.224 -3.170 -10.279 1.00 45.06 110 HIS A O 1
#

Radius of gyration: 19.96 Å; chains: 1; bounding box: 61×35×52 Å